Protein AF-A0A255R443-F1 (afdb_monomer_lite)

Foldseek 3Di:
DVPKDWDWAWDPCVLPDDAAFFWKWWDFPVDIDIFHFHNDDPDSQWTKTWDQDPNDTDIDIDGPVRTDTMITTPDIGDDD

Radius of gyration: 12.77 Å; chains: 1; bounding box: 30×26×34 Å

Sequence (80 aa):
MPGDVIALKKLATWKTYIPGDFICVVVTSEYKVLRKVSVTQPDEQSINFTQMVDGTPEESSIPKDIIVEIYKVVGNYRRQ

Secondary structure (DSSP, 8-state):
-TT-EEEEEE-SSTTT---SS-EEEEEESS-EEEEEEPS--S-SSEEEEEEEETTEEEEEEEETTTEEEEEEEEEEE---

Structure (mmCIF, N/CA/C/O backbone):
data_AF-A0A255R443-F1
#
_entry.id   AF-A0A255R443-F1
#
loop_
_atom_site.group_PDB
_atom_site.id
_atom_site.type_symbol
_atom_site.label_atom_id
_atom_site.label_alt_id
_atom_site.label_comp_id
_atom_site.label_asym_id
_atom_site.label_entity_id
_atom_site.label_seq_id
_atom_site.pdbx_PDB_ins_code
_atom_site.Cartn_x
_atom_site.Cartn_y
_atom_site.Cartn_z
_atom_site.occupancy
_atom_site.B_iso_or_equiv
_atom_site.auth_seq_id
_atom_site.auth_comp_id
_atom_site.auth_asym_id
_atom_site.auth_atom_id
_atom_site.pdbx_PDB_model_num
ATOM 1 N N . MET A 1 1 ? 11.898 2.544 -12.897 1.00 61.22 1 MET A N 1
ATOM 2 C CA . MET A 1 1 ? 12.046 3.448 -14.053 1.00 61.22 1 MET A CA 1
ATOM 3 C C . MET A 1 1 ? 10.849 3.258 -14.968 1.00 61.22 1 MET A C 1
ATOM 5 O O . MET A 1 1 ? 10.219 2.206 -14.885 1.00 61.22 1 MET A O 1
ATOM 9 N N . PRO A 1 2 ? 10.468 4.261 -15.774 1.00 77.44 2 PRO A N 1
ATOM 10 C CA . PRO A 1 2 ? 9.422 4.081 -16.776 1.00 77.44 2 PRO A CA 1
ATOM 11 C C . PRO A 1 2 ? 9.716 2.832 -17.621 1.00 77.44 2 PRO A C 1
ATOM 13 O O . PRO A 1 2 ? 10.806 2.711 -18.168 1.00 77.44 2 PRO A O 1
ATOM 16 N N . GLY A 1 3 ? 8.778 1.884 -17.667 1.00 83.12 3 GLY A N 1
ATOM 17 C CA . GLY A 1 3 ? 8.947 0.609 -18.378 1.00 83.12 3 GLY A CA 1
ATOM 18 C C . GLY A 1 3 ? 9.465 -0.575 -17.547 1.00 83.12 3 GLY A C 1
ATOM 19 O O . GLY A 1 3 ? 9.465 -1.691 -18.067 1.00 83.12 3 GLY A O 1
ATOM 20 N N . ASP A 1 4 ? 9.848 -0.376 -16.279 1.00 87.50 4 ASP A N 1
ATOM 21 C CA . ASP A 1 4 ? 10.155 -1.482 -15.357 1.00 87.50 4 ASP A CA 1
ATOM 22 C C . ASP A 1 4 ? 8.893 -2.282 -15.010 1.00 87.50 4 ASP A C 1
ATOM 24 O O . ASP A 1 4 ? 7.795 -1.730 -14.882 1.00 87.50 4 ASP A O 1
ATOM 28 N N . VAL A 1 5 ? 9.067 -3.584 -14.776 1.00 90.62 5 VAL A N 1
ATOM 29 C CA . VAL A 1 5 ? 8.003 -4.474 -14.305 1.00 90.62 5 VAL A CA 1
ATOM 30 C C . VAL A 1 5 ? 8.238 -4.788 -12.833 1.00 90.62 5 VAL A C 1
ATOM 32 O O . VAL A 1 5 ? 9.293 -5.287 -12.453 1.00 90.62 5 VAL A O 1
ATOM 35 N N . ILE A 1 6 ? 7.242 -4.530 -11.989 1.00 92.50 6 ILE A N 1
ATOM 36 C CA . ILE A 1 6 ? 7.306 -4.836 -10.556 1.00 92.50 6 ILE A CA 1
ATOM 37 C C . ILE A 1 6 ? 6.404 -6.018 -10.212 1.00 92.50 6 ILE A C 1
ATOM 39 O O . ILE A 1 6 ? 5.253 -6.091 -10.639 1.00 92.50 6 ILE A O 1
ATOM 43 N N . ALA A 1 7 ? 6.931 -6.944 -9.414 1.00 94.06 7 ALA A N 1
ATOM 44 C CA . ALA A 1 7 ? 6.162 -8.046 -8.858 1.00 94.06 7 ALA A CA 1
ATOM 45 C C . ALA A 1 7 ? 5.464 -7.581 -7.575 1.00 94.06 7 ALA A C 1
ATOM 47 O O . ALA A 1 7 ? 6.088 -6.982 -6.692 1.00 94.06 7 ALA A O 1
ATOM 48 N N . LEU A 1 8 ? 4.168 -7.872 -7.470 1.00 96.12 8 LEU A N 1
ATOM 49 C CA . LEU A 1 8 ? 3.289 -7.368 -6.420 1.00 96.12 8 LEU A CA 1
ATOM 50 C C . LEU A 1 8 ? 2.663 -8.517 -5.623 1.00 96.12 8 LEU A C 1
ATOM 52 O O . LEU A 1 8 ? 2.180 -9.491 -6.195 1.00 96.12 8 LEU A O 1
ATOM 56 N N . LYS A 1 9 ? 2.616 -8.375 -4.295 1.00 96.12 9 LYS A N 1
ATOM 57 C CA . LYS A 1 9 ? 1.871 -9.252 -3.383 1.00 96.12 9 LYS A CA 1
ATOM 58 C C . LYS A 1 9 ? 0.749 -8.461 -2.725 1.00 96.12 9 LYS A C 1
ATOM 60 O O . LYS A 1 9 ? 1.018 -7.526 -1.972 1.00 96.12 9 LYS A O 1
ATOM 65 N N . LYS A 1 10 ? -0.503 -8.851 -2.977 1.00 96.12 10 LYS A N 1
ATOM 66 C CA . LYS A 1 10 ? -1.674 -8.233 -2.339 1.00 96.12 10 LYS A CA 1
ATOM 67 C C . LYS A 1 10 ? -1.595 -8.402 -0.821 1.00 96.12 10 LYS A C 1
ATOM 69 O O . LYS A 1 10 ? -1.344 -9.504 -0.330 1.00 96.12 10 LYS A O 1
ATOM 74 N N . LEU A 1 11 ? -1.807 -7.319 -0.083 1.00 95.25 11 LEU A N 1
ATOM 75 C CA . LEU A 1 11 ? -1.938 -7.356 1.369 1.00 95.25 11 LEU A CA 1
ATOM 76 C C . LEU A 1 11 ? -3.423 -7.452 1.700 1.00 95.25 11 LEU A C 1
ATOM 78 O O . LEU A 1 11 ? -4.180 -6.559 1.359 1.00 95.25 11 LEU A O 1
ATOM 82 N N . ALA A 1 12 ? -3.867 -8.537 2.326 1.00 94.12 12 ALA A N 1
ATOM 83 C CA . ALA A 1 12 ? -5.282 -8.695 2.677 1.00 94.12 12 ALA A CA 1
ATOM 84 C C . ALA A 1 12 ? -5.650 -7.953 3.974 1.00 94.12 12 ALA A C 1
ATOM 86 O O . ALA A 1 12 ? -6.780 -7.509 4.144 1.00 94.12 12 ALA A O 1
ATOM 87 N N . THR A 1 13 ? -4.685 -7.797 4.881 1.00 92.94 13 THR A N 1
ATOM 88 C CA . THR A 1 13 ? -4.904 -7.319 6.252 1.00 92.94 13 THR A CA 1
ATOM 89 C C . THR A 1 13 ? -4.595 -5.838 6.444 1.00 92.94 13 THR A C 1
ATOM 91 O O . THR A 1 13 ? -4.594 -5.375 7.573 1.00 92.94 13 THR A O 1
ATOM 94 N N . TRP A 1 14 ? -4.338 -5.070 5.379 1.00 92.94 14 TRP A N 1
ATOM 95 C CA . TRP A 1 14 ? -3.864 -3.683 5.509 1.00 92.94 14 TRP A CA 1
ATOM 96 C C . TRP A 1 14 ? -4.812 -2.772 6.304 1.00 92.94 14 TRP A C 1
ATOM 98 O O . TRP A 1 14 ? -4.361 -1.819 6.931 1.00 92.94 14 TRP A O 1
ATOM 108 N N . LYS A 1 15 ? -6.118 -3.073 6.304 1.00 91.06 15 LYS A N 1
ATOM 109 C CA . LYS A 1 15 ? -7.120 -2.317 7.068 1.00 91.06 15 LYS A CA 1
ATOM 110 C C . LYS A 1 15 ? -6.905 -2.432 8.577 1.00 91.06 15 LYS A C 1
ATOM 112 O O . LYS A 1 15 ? -7.085 -1.442 9.283 1.00 91.06 15 LYS A O 1
ATOM 117 N N . THR A 1 16 ? -6.509 -3.617 9.045 1.00 90.44 16 THR A N 1
ATOM 118 C CA . THR A 1 16 ? -6.268 -3.909 10.465 1.00 90.44 16 THR A CA 1
ATOM 119 C C . THR A 1 16 ? -4.819 -3.662 10.860 1.00 90.44 16 THR A C 1
ATOM 121 O O . THR A 1 16 ? -4.559 -3.112 11.921 1.00 90.44 16 THR A O 1
ATOM 124 N N . TYR A 1 17 ? -3.872 -4.050 10.008 1.00 87.75 17 TYR A N 1
ATOM 125 C CA . TYR A 1 17 ? -2.447 -3.898 10.254 1.00 87.75 17 TYR A CA 1
ATOM 126 C C . TYR A 1 17 ? -1.681 -3.754 8.942 1.00 87.75 17 TYR A C 1
ATOM 128 O O . TYR A 1 17 ? -1.768 -4.606 8.049 1.00 87.75 17 TYR A O 1
ATOM 136 N N . ILE A 1 18 ? -0.865 -2.705 8.862 1.00 89.50 18 ILE A N 1
ATOM 137 C CA . ILE A 1 18 ? 0.102 -2.517 7.790 1.00 89.50 18 ILE A CA 1
ATOM 138 C C . ILE A 1 18 ? 1.521 -2.511 8.377 1.00 89.50 18 ILE A C 1
ATOM 140 O O . ILE A 1 18 ? 1.799 -1.742 9.296 1.00 89.50 18 ILE A O 1
ATOM 144 N N . PRO A 1 19 ? 2.429 -3.374 7.886 1.00 86.56 19 PRO A N 1
ATOM 145 C CA . PRO A 1 19 ? 3.827 -3.312 8.295 1.00 86.56 19 PRO A CA 1
ATOM 146 C C . PRO A 1 19 ? 4.456 -1.958 7.926 1.00 86.56 19 PRO A C 1
ATOM 148 O O . PRO A 1 19 ? 4.145 -1.380 6.889 1.00 86.56 19 PRO A O 1
ATOM 151 N N . GLY A 1 20 ? 5.373 -1.455 8.743 1.00 89.50 20 GLY A N 1
ATOM 152 C CA . GLY A 1 20 ? 6.184 -0.301 8.356 1.00 89.50 20 GLY A CA 1
ATOM 153 C C . GLY A 1 20 ? 7.277 -0.676 7.350 1.00 89.50 20 GLY A C 1
ATOM 154 O O . GLY A 1 20 ? 7.581 -1.853 7.145 1.00 89.50 20 GLY A O 1
ATOM 155 N N . ASP A 1 21 ? 7.912 0.343 6.773 1.00 91.75 21 ASP A N 1
ATOM 156 C CA . ASP A 1 21 ? 9.230 0.241 6.129 1.00 91.75 21 ASP A CA 1
ATOM 157 C C . ASP A 1 21 ? 9.308 -0.610 4.846 1.00 91.75 21 ASP A C 1
ATOM 159 O O . ASP A 1 21 ? 10.327 -1.232 4.548 1.00 91.75 21 ASP A O 1
ATOM 163 N N . PHE A 1 22 ? 8.253 -0.635 4.026 1.00 94.12 22 PHE A N 1
ATOM 164 C CA . PHE A 1 22 ? 8.302 -1.317 2.727 1.00 94.12 22 PHE A CA 1
ATOM 165 C C . PHE A 1 22 ? 7.705 -0.494 1.588 1.00 94.12 22 PHE A C 1
ATOM 167 O O . PHE A 1 22 ? 6.825 0.339 1.788 1.00 94.12 22 PHE A O 1
ATOM 174 N N . ILE A 1 23 ? 8.181 -0.755 0.367 1.00 93.81 23 ILE A N 1
ATOM 175 C CA . ILE A 1 23 ? 7.648 -0.140 -0.852 1.00 93.81 23 ILE A CA 1
ATOM 176 C C . ILE A 1 23 ? 6.371 -0.869 -1.261 1.00 93.81 23 ILE A C 1
ATOM 178 O O . ILE A 1 23 ? 6.338 -2.099 -1.372 1.00 93.81 23 ILE A O 1
ATOM 182 N N . CYS A 1 24 ? 5.324 -0.101 -1.520 1.00 94.62 24 CYS A N 1
ATOM 183 C CA . CYS A 1 24 ? 4.017 -0.603 -1.885 1.00 94.62 24 CYS A CA 1
ATOM 184 C C . CYS A 1 24 ? 3.424 0.171 -3.060 1.00 94.62 24 CYS A C 1
ATOM 186 O O . CYS A 1 24 ? 3.807 1.306 -3.346 1.00 94.62 24 CYS A O 1
ATOM 188 N N . VAL A 1 25 ? 2.469 -0.465 -3.728 1.00 95.25 25 VAL A N 1
ATOM 189 C CA . VAL A 1 25 ? 1.527 0.203 -4.617 1.00 95.25 25 VAL A CA 1
ATOM 190 C C . VAL A 1 25 ? 0.217 0.350 -3.860 1.00 95.25 25 VAL A C 1
ATOM 192 O O . VAL A 1 25 ? -0.354 -0.644 -3.401 1.00 95.25 25 VAL A O 1
ATOM 195 N N . VAL A 1 26 ? -0.243 1.589 -3.743 1.00 95.56 26 VAL A N 1
ATOM 196 C CA . VAL A 1 26 ? -1.537 1.949 -3.168 1.00 95.56 26 VAL A CA 1
ATOM 197 C C . VAL A 1 26 ? -2.490 2.231 -4.318 1.00 95.56 26 VAL A C 1
ATOM 199 O O . VAL A 1 26 ? -2.188 3.036 -5.204 1.00 95.56 26 VAL A O 1
ATOM 202 N N . VAL A 1 27 ? -3.629 1.549 -4.314 1.00 96.69 27 VAL A N 1
ATOM 203 C CA . VAL A 1 27 ? -4.723 1.755 -5.262 1.00 96.69 27 VAL A CA 1
ATOM 204 C C . VAL A 1 27 ? -5.841 2.462 -4.511 1.00 96.69 27 VAL A C 1
ATOM 206 O O . VAL A 1 27 ? -6.419 1.886 -3.587 1.00 96.69 27 VAL A O 1
ATOM 209 N N . THR A 1 28 ? -6.135 3.699 -4.896 1.00 96.44 28 THR A N 1
ATOM 210 C CA . THR A 1 28 ? -7.288 4.458 -4.402 1.00 96.44 28 THR A CA 1
ATOM 211 C C . THR A 1 28 ? -8.440 4.381 -5.404 1.00 96.44 28 THR A C 1
ATOM 213 O O . THR A 1 28 ? -8.305 3.796 -6.483 1.00 96.44 28 THR A O 1
ATOM 216 N N . SER A 1 29 ? -9.586 4.960 -5.051 1.00 94.00 29 SER A N 1
ATOM 217 C CA . SER A 1 29 ? -10.727 5.131 -5.958 1.00 94.00 29 SER A CA 1
ATOM 218 C C . SER A 1 29 ? -10.407 5.981 -7.194 1.00 94.00 29 SER A C 1
ATOM 220 O O . SER A 1 29 ? -11.063 5.824 -8.220 1.00 94.00 29 SER A O 1
ATOM 222 N N . GLU A 1 30 ? -9.404 6.858 -7.115 1.00 95.00 30 GLU A N 1
ATOM 223 C CA . GLU A 1 30 ? -9.107 7.865 -8.143 1.00 95.00 30 GLU A CA 1
ATOM 224 C C . GLU A 1 30 ? -7.774 7.627 -8.859 1.00 95.00 30 GLU A C 1
ATOM 226 O O . GLU A 1 30 ? -7.618 7.969 -10.031 1.00 95.00 30 GLU A O 1
ATOM 231 N N . TYR A 1 31 ? -6.790 7.050 -8.169 1.00 94.56 31 TYR A N 1
ATOM 232 C CA . TYR A 1 31 ? -5.425 6.959 -8.671 1.00 94.56 31 TYR A CA 1
ATOM 233 C C . TYR A 1 31 ? -4.669 5.749 -8.121 1.00 94.56 31 TYR A C 1
ATOM 235 O O . TYR A 1 31 ? -5.105 5.027 -7.225 1.00 94.56 31 TYR A O 1
ATOM 243 N N . LYS A 1 32 ? -3.482 5.515 -8.682 1.00 94.06 32 LYS A N 1
ATOM 244 C CA . LYS A 1 32 ? -2.543 4.492 -8.218 1.00 94.06 32 LYS A CA 1
ATOM 245 C C . LYS A 1 32 ? -1.189 5.141 -8.004 1.00 94.06 32 LYS A C 1
ATOM 247 O O . LYS A 1 32 ? -0.715 5.860 -8.880 1.00 94.06 32 LYS A O 1
ATOM 252 N N . VAL A 1 33 ? -0.567 4.884 -6.860 1.00 93.19 33 VAL A N 1
ATOM 253 C CA . VAL A 1 33 ? 0.729 5.477 -6.502 1.00 93.19 33 VAL A CA 1
ATOM 254 C C . VAL A 1 33 ? 1.665 4.434 -5.912 1.00 93.19 33 VAL A C 1
ATOM 256 O O . VAL A 1 33 ? 1.236 3.523 -5.209 1.00 93.19 33 VAL A O 1
ATOM 259 N N . LEU A 1 34 ? 2.960 4.579 -6.194 1.00 92.19 34 LEU A N 1
ATOM 260 C CA . LEU A 1 34 ? 4.024 3.784 -5.587 1.00 92.19 34 LEU A CA 1
ATOM 261 C C . LEU A 1 34 ? 4.687 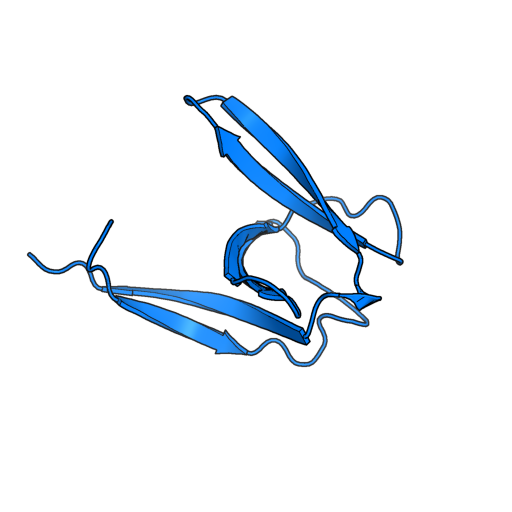4.614 -4.487 1.00 92.19 34 LEU A C 1
ATOM 263 O O . LEU A 1 34 ? 5.223 5.682 -4.774 1.00 92.19 34 LEU A O 1
ATOM 267 N N . ARG A 1 35 ? 4.639 4.140 -3.238 1.00 93.06 35 ARG A N 1
ATOM 268 C CA . ARG A 1 35 ? 5.188 4.844 -2.065 1.00 93.06 35 ARG A CA 1
ATOM 269 C C . ARG A 1 35 ? 5.765 3.872 -1.040 1.00 93.06 35 ARG A C 1
ATOM 271 O O . ARG A 1 35 ? 5.446 2.681 -1.055 1.00 93.06 35 ARG A O 1
ATOM 278 N N . LYS A 1 36 ? 6.609 4.370 -0.137 1.00 94.44 36 LYS A N 1
ATOM 279 C CA . LYS A 1 36 ? 7.098 3.603 1.012 1.00 94.44 36 LYS A CA 1
ATOM 280 C C . LYS A 1 36 ? 6.160 3.823 2.196 1.00 94.44 36 LYS A C 1
ATOM 282 O O . LYS A 1 36 ? 5.833 4.961 2.491 1.00 94.44 36 LYS A O 1
ATOM 287 N N . VAL A 1 37 ? 5.726 2.764 2.870 1.00 94.06 37 VAL A N 1
ATOM 288 C CA . VAL A 1 37 ? 4.921 2.887 4.098 1.00 94.06 37 VAL A CA 1
ATOM 289 C C . VAL A 1 37 ? 5.796 3.455 5.217 1.00 94.06 37 VAL A C 1
ATOM 291 O O . VAL A 1 37 ? 6.898 2.943 5.447 1.00 94.06 37 VAL A O 1
ATOM 294 N N . SER A 1 38 ? 5.316 4.492 5.907 1.00 93.00 38 SER A N 1
ATOM 295 C CA . SER A 1 38 ? 6.012 5.063 7.064 1.00 93.00 38 SER A CA 1
ATOM 296 C C . SER A 1 38 ? 6.120 4.024 8.182 1.00 93.00 38 SER A C 1
ATOM 298 O O . SER A 1 38 ? 5.221 3.208 8.396 1.00 93.00 38 SER A O 1
ATOM 300 N N . VAL A 1 39 ? 7.240 4.046 8.908 1.00 87.19 39 VAL A N 1
ATOM 301 C CA . VAL A 1 39 ? 7.477 3.143 10.052 1.00 87.19 39 VAL A CA 1
ATOM 302 C C . VAL A 1 39 ? 6.450 3.389 11.158 1.00 87.19 39 VAL A C 1
ATOM 304 O O . VAL A 1 39 ? 6.012 2.460 11.831 1.00 8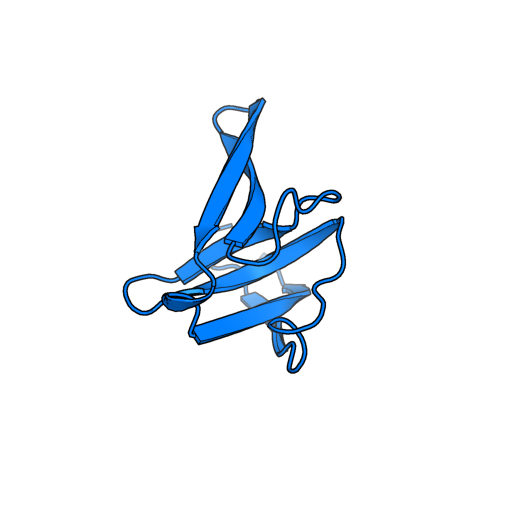7.19 39 VAL A O 1
ATOM 307 N N . THR A 1 40 ? 6.050 4.647 11.312 1.00 87.19 40 THR A N 1
ATOM 308 C CA . THR A 1 40 ? 5.070 5.112 12.286 1.00 87.19 40 THR A CA 1
ATOM 309 C C . THR A 1 40 ? 3.750 5.426 11.599 1.00 87.19 40 THR A C 1
ATOM 311 O O . THR A 1 40 ? 3.727 6.054 10.542 1.00 87.19 40 THR A O 1
ATOM 314 N N . GLN A 1 41 ? 2.652 5.009 12.223 1.00 89.81 41 GLN A N 1
ATOM 315 C CA . GLN A 1 41 ? 1.292 5.353 11.820 1.00 89.81 41 GLN A CA 1
ATOM 316 C C . GLN A 1 41 ? 0.700 6.201 12.955 1.00 89.81 41 GLN A C 1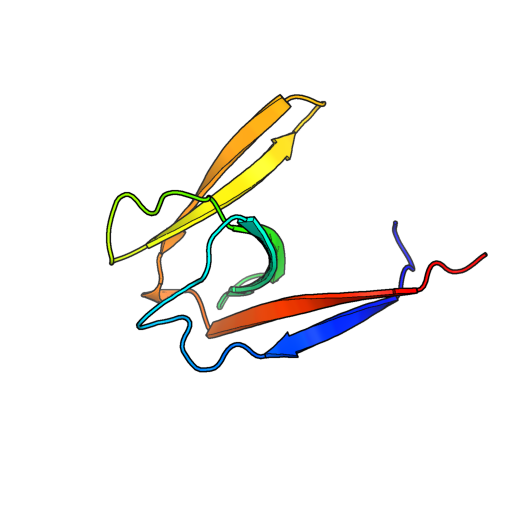
ATOM 318 O O . GLN A 1 41 ? 0.604 5.693 14.074 1.00 89.81 41 GLN A O 1
ATOM 323 N N . PRO A 1 42 ? 0.416 7.496 12.730 1.00 84.25 42 PRO A N 1
ATOM 324 C CA . PRO A 1 42 ? -0.000 8.407 13.799 1.00 84.25 42 PRO A CA 1
ATOM 325 C C . PRO A 1 42 ? -1.436 8.150 14.272 1.00 84.25 42 PRO A C 1
ATOM 327 O O . PRO A 1 42 ? -1.765 8.448 15.418 1.00 84.25 42 PRO A O 1
ATOM 330 N N . ASP A 1 43 ? -2.277 7.589 13.404 1.00 88.12 43 ASP A N 1
ATOM 331 C CA . ASP A 1 43 ? -3.671 7.263 13.678 1.00 88.12 43 ASP A CA 1
ATOM 332 C C . ASP A 1 43 ? -4.106 5.985 12.940 1.00 88.12 43 ASP A C 1
ATOM 334 O O . ASP A 1 43 ? -3.367 5.413 12.137 1.00 88.12 43 ASP A O 1
ATOM 338 N N . GLU A 1 44 ? -5.318 5.514 13.241 1.00 88.56 44 GLU A N 1
ATOM 339 C CA . GLU A 1 44 ? -5.898 4.316 12.627 1.00 88.56 44 GLU A CA 1
ATOM 340 C C . GLU A 1 44 ? -6.770 4.605 11.395 1.00 88.56 44 GLU A C 1
ATOM 342 O O . GLU A 1 44 ? -7.213 3.658 10.739 1.00 88.56 44 GLU A O 1
ATOM 347 N N . GLN A 1 45 ? -7.049 5.873 11.084 1.00 93.44 45 GLN A N 1
ATOM 348 C CA . GLN A 1 45 ? -7.973 6.284 10.017 1.00 93.44 45 GLN A CA 1
ATOM 349 C C . GLN A 1 45 ? -7.267 6.481 8.679 1.00 93.44 45 GLN A C 1
ATOM 351 O O . GLN A 1 45 ? -7.884 6.373 7.619 1.00 93.44 45 GLN A O 1
ATOM 356 N N . SER A 1 46 ? -5.970 6.741 8.721 1.00 94.31 46 SER A N 1
ATOM 357 C CA . SER A 1 46 ? -5.130 6.982 7.566 1.00 94.31 46 SER A CA 1
ATOM 358 C C . SER A 1 46 ? -3.948 6.020 7.531 1.00 94.31 46 SER A C 1
ATOM 360 O O . SER A 1 46 ? -3.733 5.214 8.440 1.00 94.31 46 SER A O 1
ATOM 362 N N . ILE A 1 47 ? -3.222 6.041 6.417 1.00 94.62 47 ILE A N 1
ATOM 363 C CA . ILE A 1 47 ? -1.926 5.385 6.303 1.00 94.62 47 ILE A CA 1
ATOM 364 C C . ILE A 1 47 ? -0.909 6.436 5.896 1.00 94.62 47 ILE A C 1
ATOM 366 O O . ILE A 1 47 ? -1.073 7.102 4.870 1.00 94.62 47 ILE A O 1
ATOM 370 N N . ASN A 1 48 ? 0.154 6.544 6.686 1.00 95.19 48 ASN A N 1
ATOM 371 C CA . ASN A 1 48 ? 1.284 7.400 6.384 1.00 95.19 48 ASN A CA 1
ATOM 372 C C . ASN A 1 48 ? 2.286 6.686 5.482 1.00 95.19 48 ASN A C 1
ATOM 374 O O . ASN A 1 48 ? 2.617 5.505 5.658 1.00 95.19 48 ASN A O 1
ATOM 378 N N . PHE A 1 49 ? 2.791 7.453 4.527 1.00 94.94 49 PHE A N 1
ATOM 379 C CA . PHE A 1 49 ? 3.785 7.049 3.559 1.00 94.94 49 PHE A CA 1
ATOM 380 C C . PHE A 1 49 ? 4.899 8.084 3.482 1.00 94.94 49 PHE A C 1
ATOM 382 O O . PHE A 1 49 ? 4.643 9.289 3.450 1.00 94.94 49 PHE A O 1
ATOM 389 N N . THR A 1 50 ? 6.122 7.599 3.320 1.00 93.19 50 THR A N 1
ATOM 390 C CA . THR A 1 50 ? 7.288 8.400 2.967 1.00 93.19 50 THR A CA 1
ATOM 391 C C . THR A 1 50 ? 7.539 8.301 1.462 1.00 93.19 50 THR A C 1
ATOM 393 O O . THR A 1 50 ? 7.510 7.216 0.867 1.00 93.19 50 THR A O 1
ATOM 396 N N . GLN A 1 51 ? 7.830 9.430 0.831 1.00 87.56 51 GLN A N 1
ATOM 397 C CA . GLN A 1 51 ? 8.277 9.509 -0.558 1.00 87.56 51 GLN A CA 1
ATOM 398 C C . GLN A 1 51 ? 9.488 10.433 -0.669 1.00 87.56 51 GLN A C 1
ATOM 400 O O . GLN A 1 51 ? 9.675 11.301 0.170 1.00 87.56 51 GLN A O 1
ATOM 405 N N . MET A 1 52 ? 10.315 10.250 -1.696 1.00 85.62 52 MET A N 1
ATOM 406 C CA . MET A 1 52 ? 11.413 11.175 -1.981 1.00 85.62 52 MET A CA 1
ATOM 407 C C . MET A 1 52 ? 10.935 12.192 -3.016 1.00 85.62 52 MET A C 1
ATOM 409 O O . MET A 1 52 ? 10.587 11.796 -4.129 1.00 85.62 52 MET A O 1
ATOM 413 N N . VAL A 1 53 ? 10.938 13.472 -2.661 1.00 86.69 53 VAL A N 1
ATOM 414 C CA . VAL A 1 53 ? 10.646 14.599 -3.554 1.00 86.69 53 VAL A CA 1
ATOM 415 C C . VAL A 1 53 ? 11.906 15.450 -3.618 1.00 86.69 53 VAL A C 1
ATOM 417 O O . VAL A 1 53 ? 12.437 15.850 -2.586 1.00 86.69 53 VAL A O 1
ATOM 420 N N . ASP A 1 54 ? 12.461 15.621 -4.818 1.00 88.69 54 ASP A N 1
ATOM 421 C CA . ASP A 1 54 ? 13.696 16.384 -5.052 1.00 88.69 54 ASP A CA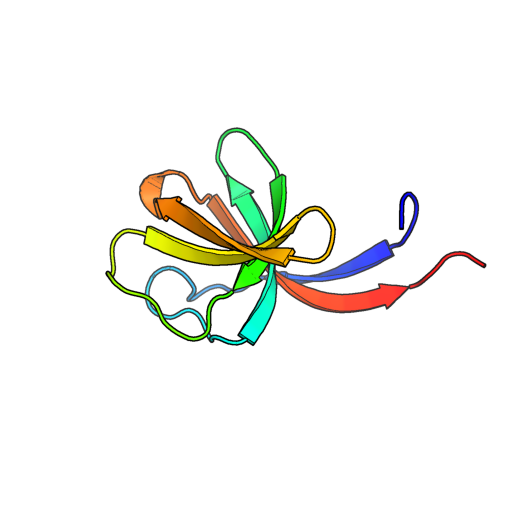 1
ATOM 422 C C . ASP A 1 54 ? 14.865 16.000 -4.12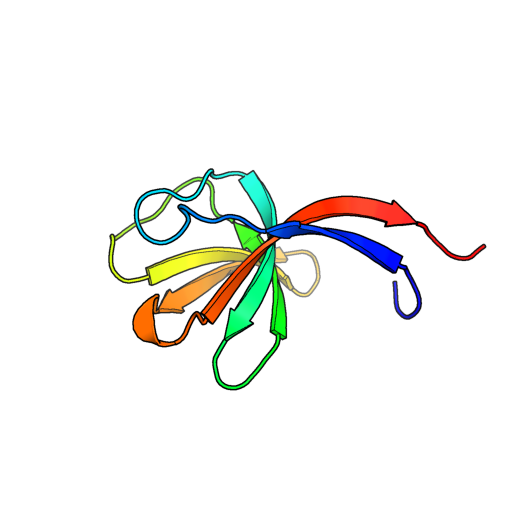1 1.00 88.69 54 ASP A C 1
ATOM 424 O O . ASP A 1 54 ? 15.641 16.831 -3.657 1.00 88.69 54 ASP A O 1
ATOM 428 N N . GLY A 1 55 ? 14.989 14.701 -3.824 1.00 87.12 55 GLY A N 1
ATOM 429 C CA . GLY A 1 55 ? 16.039 14.165 -2.950 1.00 87.12 55 GLY A CA 1
ATOM 430 C C . GLY A 1 55 ? 15.770 14.310 -1.448 1.00 87.12 55 GLY A C 1
ATOM 431 O O . GLY A 1 55 ? 16.581 13.840 -0.652 1.00 87.12 55 GLY A O 1
ATOM 432 N N . THR A 1 56 ? 14.627 14.870 -1.056 1.00 89.38 56 THR A N 1
ATOM 433 C CA . THR A 1 56 ? 14.215 15.033 0.343 1.00 89.38 56 THR A CA 1
ATOM 434 C C . THR A 1 56 ? 13.085 14.058 0.686 1.00 89.38 56 THR A C 1
ATOM 436 O O . THR A 1 56 ? 12.159 13.895 -0.112 1.00 89.38 56 THR A O 1
ATOM 439 N N . PRO A 1 57 ? 13.131 13.371 1.842 1.00 88.25 57 PRO A N 1
ATOM 440 C CA . PRO A 1 57 ? 12.013 12.559 2.297 1.00 88.25 57 PRO A CA 1
ATOM 441 C C . PRO A 1 57 ? 10.857 13.455 2.751 1.00 88.25 57 PRO A C 1
ATOM 443 O O . PRO A 1 57 ? 11.000 14.257 3.670 1.00 88.25 57 PRO A O 1
ATOM 446 N N . GLU A 1 58 ? 9.699 13.269 2.134 1.00 91.25 58 GLU A N 1
ATOM 447 C CA . GLU A 1 58 ? 8.443 13.901 2.512 1.00 91.25 58 GLU A CA 1
ATOM 448 C C . GLU A 1 58 ? 7.446 12.857 3.015 1.00 91.25 58 GLU A C 1
ATOM 450 O O . GLU A 1 58 ? 7.312 11.762 2.456 1.00 91.25 58 GLU A O 1
ATOM 455 N N . GLU A 1 59 ? 6.727 13.218 4.074 1.00 91.62 59 GLU A N 1
ATOM 456 C CA . GLU A 1 59 ? 5.602 12.451 4.595 1.00 91.62 59 GLU A CA 1
ATOM 457 C C . GLU A 1 59 ? 4.320 12.810 3.841 1.00 91.62 59 GLU A C 1
ATOM 459 O O . GLU A 1 59 ? 4.099 13.934 3.396 1.00 91.62 59 GLU A O 1
ATOM 464 N N . SER A 1 60 ? 3.440 11.830 3.721 1.00 92.25 60 SER A N 1
ATOM 465 C CA . SER A 1 60 ? 2.120 11.981 3.126 1.00 92.25 60 SER A CA 1
ATOM 466 C C . SER A 1 60 ? 1.164 11.018 3.797 1.00 92.25 60 SER A C 1
ATOM 468 O O . SER A 1 60 ? 1.578 9.941 4.220 1.00 92.25 60 SER A O 1
ATOM 470 N N . SER A 1 61 ? -0.109 11.379 3.860 1.00 94.38 61 SER A N 1
ATOM 471 C CA . SER A 1 61 ? -1.131 10.543 4.472 1.00 94.38 61 SER A CA 1
ATOM 472 C C . SER A 1 61 ? -2.279 10.326 3.496 1.00 94.38 61 SER A C 1
ATOM 474 O O . SER A 1 61 ? -2.686 11.254 2.795 1.00 94.38 61 SER A O 1
ATOM 476 N N . ILE A 1 62 ? -2.762 9.086 3.413 1.00 94.50 62 ILE A N 1
ATOM 477 C CA . ILE A 1 62 ? -3.914 8.717 2.589 1.00 94.50 62 ILE A CA 1
ATOM 478 C C . ILE A 1 62 ? -4.982 8.112 3.510 1.00 94.50 62 ILE A C 1
ATOM 480 O O . ILE A 1 62 ? -4.704 7.108 4.174 1.00 94.50 62 ILE A O 1
ATOM 484 N N . PRO A 1 63 ? -6.195 8.686 3.552 1.00 95.25 63 PRO A N 1
ATOM 485 C CA . PRO A 1 63 ? -7.320 8.128 4.296 1.00 95.25 63 PRO A CA 1
ATOM 486 C C . PRO A 1 63 ? -7.659 6.688 3.872 1.00 95.25 63 PRO A C 1
ATOM 488 O O . PRO A 1 63 ? -7.658 6.358 2.685 1.00 95.25 63 PRO A O 1
ATOM 491 N N . LYS A 1 64 ? -7.940 5.799 4.834 1.00 94.81 64 LYS A N 1
ATOM 492 C CA . LYS A 1 64 ? -8.233 4.378 4.558 1.00 94.81 64 LYS A CA 1
ATOM 493 C C . LYS A 1 64 ? -9.542 4.167 3.798 1.00 94.81 64 LYS A C 1
ATOM 495 O O . LYS A 1 64 ? -9.689 3.135 3.148 1.00 94.81 64 LYS A O 1
ATOM 500 N N . ASP A 1 65 ? -10.487 5.094 3.900 1.00 95.38 65 ASP A N 1
ATOM 501 C CA . ASP A 1 65 ? -11.793 5.040 3.237 1.00 95.38 65 ASP A CA 1
ATOM 502 C C . ASP A 1 65 ? -11.686 5.139 1.708 1.00 95.38 65 ASP A C 1
ATOM 504 O O . ASP A 1 65 ? -12.445 4.472 1.005 1.00 95.38 65 ASP A O 1
ATOM 508 N N . ILE A 1 66 ? -10.703 5.884 1.191 1.00 96.00 66 ILE A N 1
ATOM 509 C CA . ILE A 1 66 ? -10.448 5.996 -0.254 1.00 96.00 66 ILE A CA 1
ATOM 510 C C . ILE A 1 66 ? -9.502 4.916 -0.797 1.00 96.00 66 ILE A C 1
ATOM 512 O O . ILE A 1 66 ? -9.371 4.768 -2.015 1.00 96.00 66 ILE A O 1
ATOM 516 N N . ILE A 1 67 ? -8.823 4.158 0.072 1.00 96.25 67 ILE A N 1
ATOM 517 C CA . ILE A 1 67 ? -7.923 3.071 -0.337 1.00 96.25 67 ILE A CA 1
ATOM 518 C C . ILE A 1 67 ? -8.741 1.814 -0.639 1.00 96.25 67 ILE A C 1
ATOM 520 O O . ILE A 1 67 ? -9.438 1.259 0.212 1.00 96.25 67 ILE A O 1
ATOM 524 N N . VAL A 1 68 ? -8.589 1.306 -1.858 1.00 96.81 68 VAL A N 1
ATOM 525 C CA . VAL A 1 68 ? -9.251 0.082 -2.319 1.00 96.81 68 VAL A CA 1
ATOM 526 C C . VAL A 1 68 ? -8.355 -1.124 -2.043 1.00 96.81 68 VAL A C 1
ATOM 528 O O . VAL A 1 68 ? -8.794 -2.123 -1.467 1.00 96.81 68 VAL A O 1
ATOM 531 N N . GLU A 1 69 ? -7.075 -1.034 -2.414 1.00 96.94 69 GLU A N 1
ATOM 532 C CA . GLU A 1 69 ? -6.116 -2.132 -2.290 1.00 96.94 69 GLU A CA 1
ATOM 533 C C . GLU A 1 69 ? -4.697 -1.632 -2.011 1.00 96.94 69 GLU A C 1
ATOM 535 O O . GLU A 1 69 ? -4.284 -0.569 -2.475 1.00 96.94 69 GLU A O 1
ATOM 540 N N . ILE A 1 70 ? -3.918 -2.457 -1.307 1.00 96.50 70 ILE A N 1
ATOM 541 C CA . ILE A 1 70 ? -2.483 -2.246 -1.111 1.00 96.50 70 ILE A CA 1
ATOM 542 C C . ILE A 1 70 ? -1.729 -3.503 -1.523 1.00 96.50 70 ILE A C 1
ATOM 544 O O . ILE A 1 70 ? -2.070 -4.626 -1.134 1.00 96.50 70 ILE A O 1
ATOM 548 N N . TYR A 1 71 ? -0.664 -3.298 -2.288 1.00 96.44 71 TYR A N 1
ATOM 549 C CA . TYR A 1 71 ? 0.224 -4.346 -2.758 1.00 96.44 71 TYR A CA 1
ATOM 550 C C . TYR A 1 71 ? 1.647 -4.075 -2.288 1.00 96.44 71 TYR A C 1
ATOM 552 O O . TYR A 1 71 ? 2.209 -3.023 -2.576 1.00 96.44 71 TYR A O 1
ATOM 560 N N . LYS A 1 72 ? 2.270 -5.039 -1.613 1.00 95.69 72 LYS A N 1
ATOM 561 C CA . LYS A 1 72 ? 3.703 -4.988 -1.312 1.00 95.69 72 LYS A CA 1
ATOM 562 C C . LYS A 1 72 ? 4.500 -5.297 -2.576 1.00 95.69 72 LYS A C 1
ATOM 564 O O . LYS A 1 72 ? 4.228 -6.295 -3.244 1.00 95.69 72 LYS A O 1
ATOM 569 N N . VAL A 1 73 ? 5.508 -4.484 -2.872 1.00 94.75 73 VAL A N 1
ATOM 570 C CA . VAL A 1 73 ? 6.486 -4.800 -3.917 1.00 94.75 73 VAL A CA 1
ATOM 571 C C . VAL A 1 73 ? 7.391 -5.921 -3.405 1.00 94.75 73 VAL A C 1
ATOM 573 O O . VAL A 1 73 ? 7.991 -5.803 -2.337 1.00 94.75 73 VAL A O 1
ATOM 576 N N . VAL A 1 74 ? 7.462 -7.026 -4.148 1.00 95.50 74 VAL A N 1
ATOM 577 C CA . VAL A 1 74 ? 8.269 -8.215 -3.802 1.00 95.50 74 VAL A CA 1
ATOM 578 C C . VAL A 1 74 ? 9.378 -8.502 -4.812 1.00 95.50 74 VAL A C 1
ATOM 580 O O . VAL A 1 74 ? 10.222 -9.356 -4.569 1.00 95.50 74 VAL A O 1
ATOM 583 N N . GLY A 1 75 ? 9.405 -7.777 -5.928 1.00 92.88 75 GLY A N 1
ATOM 584 C CA . GLY A 1 75 ? 10.457 -7.881 -6.930 1.00 92.88 75 GLY A CA 1
ATOM 585 C C . GLY A 1 75 ? 10.406 -6.724 -7.918 1.00 92.88 75 GLY A C 1
ATOM 586 O O . GLY A 1 75 ? 9.358 -6.107 -8.113 1.00 92.88 75 GLY A O 1
ATOM 587 N N . ASN A 1 76 ? 11.544 -6.438 -8.541 1.00 91.50 76 ASN A N 1
ATOM 588 C CA . ASN A 1 76 ? 11.668 -5.471 -9.623 1.00 91.50 76 ASN A CA 1
ATOM 589 C C . ASN A 1 76 ? 12.475 -6.113 -10.754 1.00 91.50 76 ASN A C 1
ATOM 591 O O . ASN A 1 76 ? 13.600 -6.561 -10.535 1.00 91.50 76 ASN A O 1
ATOM 595 N N . TYR A 1 77 ? 11.888 -6.152 -11.943 1.00 89.25 77 TYR A N 1
ATOM 596 C CA . TYR A 1 77 ? 12.542 -6.527 -13.179 1.00 89.25 77 TYR A CA 1
ATOM 597 C C . TYR A 1 77 ? 12.772 -5.270 -14.018 1.00 89.25 77 TYR A C 1
ATOM 599 O O . TYR A 1 77 ? 11.833 -4.655 -14.532 1.00 89.25 77 TYR A O 1
ATOM 607 N N . ARG A 1 78 ? 14.047 -4.906 -14.156 1.00 83.00 78 ARG A N 1
ATOM 608 C CA . ARG A 1 78 ? 14.479 -3.801 -15.009 1.00 83.00 78 ARG A CA 1
ATOM 609 C C . ARG A 1 78 ? 14.642 -4.311 -16.431 1.00 83.00 78 ARG A C 1
ATOM 611 O O . ARG A 1 78 ? 15.367 -5.283 -16.646 1.00 83.00 78 ARG A O 1
ATOM 618 N N . ARG A 1 79 ? 13.996 -3.648 -17.391 1.00 70.44 79 ARG A N 1
ATOM 619 C CA . ARG A 1 79 ? 14.340 -3.843 -18.803 1.00 70.44 79 ARG A CA 1
ATOM 620 C C . ARG A 1 79 ? 15.737 -3.259 -19.019 1.00 70.44 79 ARG A C 1
ATOM 622 O O . ARG A 1 79 ? 15.942 -2.080 -18.738 1.00 70.44 79 ARG A O 1
ATOM 629 N N . GLN A 1 80 ? 16.680 -4.112 -19.418 1.00 64.44 80 GLN A N 1
ATOM 630 C CA 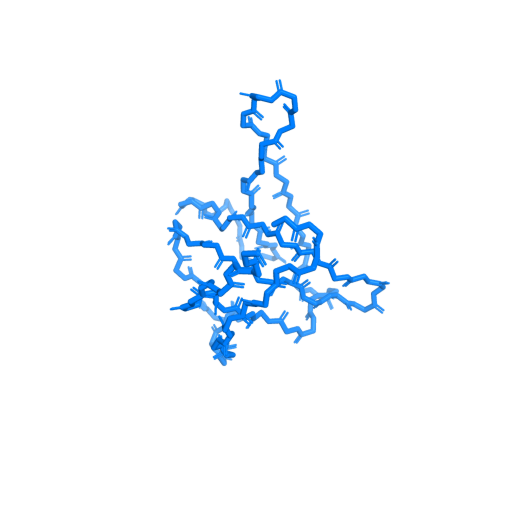. GLN A 1 80 ? 17.972 -3.685 -19.960 1.00 64.44 80 GLN A CA 1
ATOM 631 C C . GLN A 1 80 ? 17.789 -3.144 -21.374 1.00 64.44 80 GLN A C 1
ATOM 633 O O . GLN A 1 80 ? 16.907 -3.680 -22.087 1.00 64.44 80 GLN A O 1
#

pLDDT: mean 91.13, std 6.4, range [61.22, 96.94]